Protein AF-A0A8J7YQ10-F1 (afdb_monomer)

Structure (mmCIF, N/CA/C/O backbone):
data_AF-A0A8J7YQ10-F1
#
_entry.id   AF-A0A8J7YQ10-F1
#
loop_
_atom_site.group_PDB
_atom_site.id
_atom_site.type_symbol
_atom_site.label_atom_id
_atom_site.label_alt_id
_atom_site.label_comp_id
_atom_site.label_asym_id
_atom_site.label_entity_id
_atom_site.label_seq_id
_atom_site.pdbx_PDB_ins_code
_atom_site.Cartn_x
_atom_site.Cartn_y
_atom_site.Cartn_z
_atom_site.occupancy
_atom_site.B_iso_or_equiv
_atom_site.auth_seq_id
_atom_site.auth_comp_id
_atom_site.auth_asym_id
_atom_site.auth_atom_id
_atom_site.pdbx_PDB_model_num
ATOM 1 N N . MET A 1 1 ? -16.191 10.924 17.935 1.00 46.72 1 MET A N 1
ATOM 2 C CA . MET A 1 1 ? -15.720 9.537 18.140 1.00 46.72 1 MET A CA 1
ATOM 3 C C . MET A 1 1 ? -14.352 9.430 17.496 1.00 46.72 1 MET A C 1
ATOM 5 O O . MET A 1 1 ? -14.242 9.788 16.331 1.00 46.72 1 MET A O 1
ATOM 9 N N . ALA A 1 2 ? -13.310 9.047 18.235 1.00 55.28 2 ALA A N 1
ATOM 10 C CA . ALA A 1 2 ? -11.997 8.831 17.631 1.00 55.28 2 ALA A CA 1
ATOM 11 C C . ALA A 1 2 ? -12.066 7.540 16.801 1.00 55.28 2 ALA A C 1
ATOM 13 O O . ALA A 1 2 ? -12.240 6.460 17.364 1.00 55.28 2 ALA A O 1
ATOM 14 N N . GLY A 1 3 ? -12.034 7.667 15.472 1.00 77.56 3 GLY A N 1
ATOM 15 C CA . GLY A 1 3 ? -11.942 6.519 14.572 1.00 77.56 3 GLY A CA 1
ATOM 16 C C . GLY A 1 3 ? -10.656 5.733 14.830 1.00 77.56 3 GLY A C 1
ATOM 17 O O . GLY A 1 3 ? -9.693 6.269 15.379 1.00 77.56 3 GLY A O 1
ATOM 18 N N . LYS A 1 4 ? -10.643 4.450 14.468 1.00 90.88 4 LYS A N 1
ATOM 19 C CA . LYS A 1 4 ? -9.412 3.659 14.479 1.00 90.88 4 LYS A CA 1
ATOM 20 C C . LYS A 1 4 ? -8.728 3.794 13.121 1.00 90.88 4 LYS A C 1
ATOM 22 O O . LYS A 1 4 ? -9.400 3.807 12.091 1.00 90.88 4 LYS A O 1
ATOM 27 N N . PHE A 1 5 ? -7.406 3.913 13.130 1.00 92.62 5 PHE A N 1
ATOM 28 C CA . PHE A 1 5 ? -6.620 4.206 11.935 1.00 92.62 5 PHE A CA 1
ATOM 29 C C . PHE A 1 5 ? -5.549 3.147 11.712 1.00 92.62 5 PHE A C 1
ATOM 31 O O . PHE A 1 5 ? -4.969 2.640 12.673 1.00 92.62 5 PHE A O 1
ATOM 38 N N . VAL A 1 6 ? -5.261 2.865 10.445 1.00 90.81 6 VAL A N 1
ATOM 39 C CA . VAL A 1 6 ? -4.072 2.120 10.023 1.00 90.81 6 VAL A CA 1
ATOM 40 C C . VAL A 1 6 ? -3.200 3.075 9.224 1.00 90.81 6 VAL A C 1
ATOM 42 O O . VAL A 1 6 ? -3.640 3.612 8.212 1.00 90.81 6 VAL A O 1
ATOM 45 N N . ILE A 1 7 ? -1.969 3.299 9.679 1.00 90.50 7 ILE A N 1
ATOM 46 C CA . ILE A 1 7 ? -0.980 4.073 8.928 1.00 90.50 7 ILE A CA 1
ATOM 47 C C . ILE A 1 7 ? -0.156 3.087 8.109 1.00 90.50 7 ILE A C 1
ATOM 49 O O . ILE A 1 7 ? 0.460 2.180 8.668 1.00 90.50 7 ILE A O 1
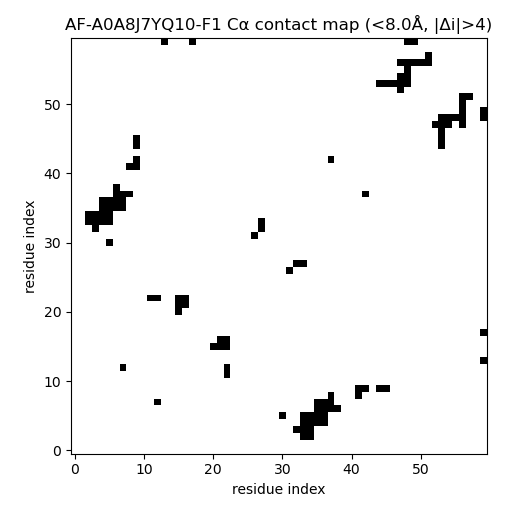ATOM 53 N N . VAL A 1 8 ? -0.163 3.254 6.790 1.00 90.25 8 VAL A N 1
ATOM 54 C CA . VAL A 1 8 ? 0.553 2.368 5.868 1.00 90.25 8 VAL A CA 1
ATOM 55 C C . VAL A 1 8 ? 1.915 2.967 5.553 1.00 90.25 8 VAL A C 1
ATOM 57 O O . VAL A 1 8 ? 1.969 4.120 5.140 1.00 90.25 8 VAL A O 1
ATOM 60 N N . ASP A 1 9 ? 2.984 2.187 5.734 1.00 89.62 9 ASP A N 1
ATOM 61 C CA . ASP A 1 9 ? 4.360 2.568 5.393 1.00 89.62 9 ASP A CA 1
ATOM 62 C C . ASP A 1 9 ? 4.706 2.290 3.916 1.00 89.62 9 ASP A C 1
ATOM 64 O O . ASP A 1 9 ? 4.149 1.378 3.294 1.00 89.62 9 ASP A O 1
ATOM 68 N N . THR A 1 10 ? 5.674 3.030 3.364 1.00 86.19 10 THR A N 1
ATOM 69 C CA . THR A 1 10 ? 6.193 2.828 2.002 1.00 86.19 10 THR A CA 1
ATOM 70 C C . THR A 1 10 ? 6.680 1.389 1.800 1.00 86.19 10 THR A C 1
ATOM 72 O O . THR A 1 10 ? 6.381 0.769 0.777 1.00 86.19 10 THR A O 1
ATOM 75 N N . SER A 1 11 ? 7.407 0.827 2.775 1.00 87.94 11 SER A N 1
ATOM 76 C CA . SER A 1 11 ? 7.988 -0.516 2.657 1.00 87.94 11 SER A CA 1
ATOM 77 C C . SER A 1 11 ? 6.926 -1.618 2.573 1.00 87.94 11 SER A C 1
ATOM 79 O O . SER A 1 11 ? 7.075 -2.545 1.777 1.00 87.94 11 SER A O 1
ATOM 81 N N . SER A 1 12 ? 5.817 -1.481 3.307 1.00 88.69 12 SER A N 1
ATOM 82 C CA . SER A 1 12 ? 4.679 -2.407 3.261 1.00 88.69 12 SER A CA 1
ATOM 83 C C . SER A 1 12 ? 4.025 -2.442 1.879 1.00 88.69 12 SER A 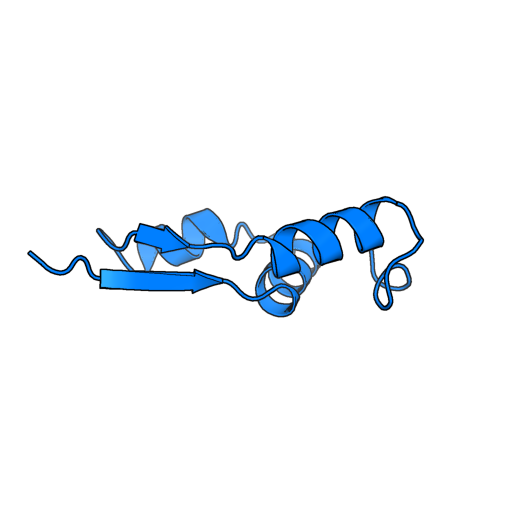C 1
ATOM 85 O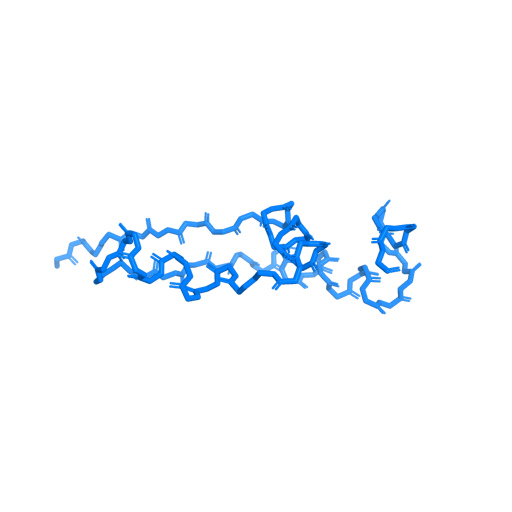 O . SER A 1 12 ? 3.709 -3.518 1.370 1.00 88.69 12 SER A O 1
ATOM 87 N N . ILE A 1 13 ? 3.873 -1.274 1.244 1.00 87.75 13 ILE A N 1
ATOM 88 C CA . ILE A 1 13 ? 3.309 -1.153 -0.109 1.00 87.75 13 ILE A CA 1
ATOM 89 C C . ILE A 1 13 ? 4.238 -1.816 -1.130 1.00 87.75 13 ILE A C 1
ATOM 91 O O . ILE A 1 13 ? 3.792 -2.651 -1.915 1.00 87.75 13 ILE A O 1
ATOM 95 N N . ILE A 1 14 ? 5.539 -1.503 -1.088 1.00 87.00 14 I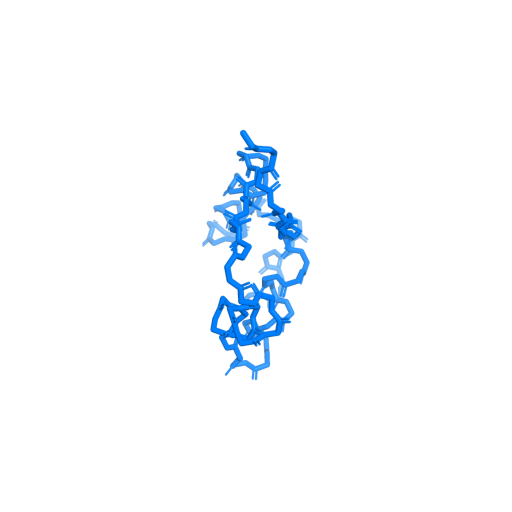LE A N 1
ATOM 96 C CA . ILE A 1 14 ? 6.536 -2.106 -1.988 1.00 87.00 14 ILE A CA 1
ATOM 97 C C . ILE A 1 14 ? 6.573 -3.627 -1.813 1.00 87.00 14 ILE A C 1
ATOM 99 O O . ILE A 1 14 ? 6.608 -4.369 -2.796 1.00 87.00 14 ILE A O 1
ATOM 103 N N . PHE A 1 15 ? 6.547 -4.106 -0.568 1.00 88.81 15 PHE A N 1
ATOM 104 C CA . PHE A 1 15 ? 6.575 -5.532 -0.280 1.00 88.81 15 PHE A CA 1
ATOM 105 C C . PHE A 1 15 ? 5.362 -6.250 -0.880 1.00 88.81 15 PHE A C 1
ATOM 107 O O . PHE A 1 15 ? 5.542 -7.248 -1.580 1.00 88.81 15 PHE A O 1
ATOM 114 N N . GLY A 1 16 ? 4.149 -5.728 -0.682 1.00 88.00 16 GLY A N 1
ATOM 115 C CA . GLY A 1 16 ? 2.944 -6.314 -1.269 1.00 88.00 16 GLY A CA 1
ATOM 116 C C . GLY A 1 16 ? 2.973 -6.328 -2.796 1.00 88.00 16 GLY A C 1
ATOM 117 O O . GLY A 1 16 ? 2.715 -7.369 -3.403 1.00 88.00 16 GLY A O 1
ATOM 118 N N . LEU A 1 17 ? 3.419 -5.231 -3.418 1.00 84.31 17 LEU A N 1
ATOM 119 C CA . LEU A 1 17 ? 3.615 -5.164 -4.870 1.00 84.31 17 LEU A CA 1
ATOM 120 C C . LEU A 1 17 ? 4.592 -6.242 -5.366 1.00 84.31 17 LEU A C 1
ATOM 122 O O . LEU A 1 17 ? 4.276 -6.963 -6.313 1.00 84.31 17 LEU A O 1
ATOM 126 N N . SER A 1 18 ? 5.728 -6.438 -4.683 1.00 85.00 18 SER A N 1
ATOM 127 C CA . SER A 1 18 ? 6.719 -7.470 -5.039 1.00 85.00 18 SER A CA 1
ATOM 128 C C . SER A 1 18 ? 6.163 -8.901 -4.972 1.00 85.00 18 SER A C 1
ATOM 130 O O . SER A 1 18 ? 6.642 -9.800 -5.665 1.00 85.00 18 SER A O 1
ATOM 132 N N . LYS A 1 19 ? 5.133 -9.122 -4.145 1.00 89.94 19 LYS A N 1
ATOM 133 C CA . LYS A 1 19 ? 4.438 -10.405 -3.985 1.00 89.94 19 LYS A CA 1
ATOM 134 C C . LYS A 1 19 ? 3.180 -10.524 -4.843 1.00 89.94 19 LYS A C 1
ATOM 136 O O . LYS A 1 19 ? 2.505 -11.544 -4.750 1.00 89.94 19 LYS A O 1
ATOM 141 N N . LYS A 1 20 ? 2.881 -9.525 -5.687 1.00 87.56 20 LYS A N 1
ATOM 142 C CA . LYS A 1 20 ? 1.624 -9.423 -6.450 1.00 87.56 20 LYS A CA 1
ATOM 143 C C . LYS A 1 20 ? 0.396 -9.540 -5.539 1.00 87.56 20 LYS A C 1
ATOM 145 O O . LYS A 1 20 ? -0.580 -10.202 -5.881 1.00 87.56 20 LYS A O 1
ATOM 150 N N . HIS A 1 21 ? 0.483 -8.930 -4.361 1.00 89.12 21 HIS A N 1
ATOM 151 C CA . HIS A 1 21 ? -0.541 -8.973 -3.330 1.00 89.12 21 HIS A CA 1
ATOM 152 C C . HIS A 1 21 ? -1.141 -7.581 -3.121 1.00 89.12 21 HIS A C 1
ATOM 154 O O . HIS A 1 21 ? -0.403 -6.602 -2.983 1.00 89.12 21 HIS A O 1
ATOM 160 N N . ASP A 1 22 ? -2.471 -7.496 -3.089 1.00 89.25 22 ASP A N 1
ATOM 161 C CA . ASP A 1 22 ? -3.175 -6.244 -2.821 1.00 89.25 22 ASP A CA 1
ATOM 162 C C . ASP A 1 22 ? -3.159 -5.940 -1.320 1.00 89.25 22 ASP A C 1
ATOM 164 O O . ASP A 1 22 ? -3.900 -6.520 -0.524 1.00 89.25 22 ASP A O 1
ATOM 168 N N . VAL A 1 23 ? -2.281 -5.014 -0.936 1.00 89.88 23 VAL A N 1
ATOM 169 C CA . VAL A 1 23 ? -2.114 -4.582 0.454 1.00 89.88 23 VAL A CA 1
ATOM 170 C C . VAL A 1 23 ? -3.382 -3.925 0.989 1.00 89.88 23 VAL A C 1
ATOM 172 O O . VAL A 1 23 ? -3.700 -4.099 2.160 1.00 89.88 23 VAL A O 1
ATOM 175 N N . PHE A 1 24 ? -4.117 -3.177 0.165 1.00 89.06 24 PHE A N 1
ATOM 176 C CA . PHE A 1 24 ? -5.289 -2.443 0.632 1.00 89.06 24 PHE A CA 1
ATOM 177 C C . PHE A 1 24 ? -6.444 -3.393 0.926 1.00 89.06 24 PHE A C 1
ATOM 179 O O . PHE A 1 24 ? -7.029 -3.299 2.003 1.00 89.06 24 PHE A O 1
ATOM 186 N N . SER A 1 25 ? -6.697 -4.358 0.036 1.00 90.81 25 SER A N 1
ATOM 187 C CA . SER A 1 25 ? -7.694 -5.405 0.292 1.00 90.81 25 SER A CA 1
ATOM 188 C C . SER A 1 25 ? -7.349 -6.233 1.530 1.00 90.81 25 SER A C 1
ATOM 190 O O . SER A 1 25 ? -8.215 -6.479 2.366 1.00 90.81 25 SER A O 1
ATOM 192 N N . ALA A 1 26 ? -6.077 -6.609 1.699 1.00 91.19 26 ALA A N 1
ATOM 193 C CA . ALA A 1 26 ? -5.641 -7.372 2.867 1.00 91.19 26 ALA A CA 1
ATOM 194 C C . ALA A 1 26 ? -5.831 -6.598 4.182 1.00 91.19 26 ALA A C 1
ATOM 196 O O . ALA A 1 26 ? -6.245 -7.171 5.192 1.00 91.19 26 ALA A O 1
ATOM 197 N N . LEU A 1 27 ? -5.548 -5.292 4.175 1.00 91.31 27 LEU A N 1
ATOM 198 C CA . LEU A 1 27 ? -5.750 -4.425 5.334 1.00 91.31 27 LEU A CA 1
ATOM 199 C C . LEU A 1 27 ? -7.232 -4.224 5.656 1.00 91.31 27 LEU A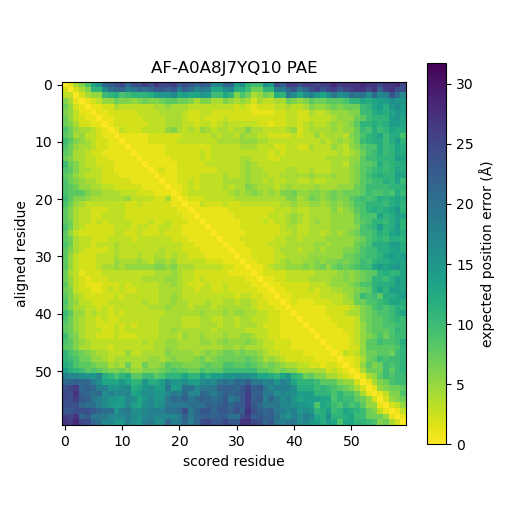 C 1
ATOM 201 O O . LEU A 1 27 ? -7.581 -4.198 6.831 1.00 91.31 27 LEU A O 1
ATOM 205 N N . GLU A 1 28 ? -8.096 -4.104 4.650 1.00 90.75 28 GLU A N 1
ATOM 206 C CA . GLU A 1 28 ? -9.543 -3.979 4.852 1.00 90.75 28 GLU A CA 1
ATOM 207 C C . GLU A 1 28 ? -10.148 -5.255 5.462 1.00 90.75 28 GLU A C 1
ATOM 209 O O . GLU A 1 28 ? -10.973 -5.169 6.372 1.00 90.75 28 GLU A O 1
ATOM 214 N N . GLU A 1 29 ? -9.674 -6.431 5.038 1.00 93.19 29 GLU A N 1
ATOM 215 C CA . GLU A 1 29 ? -10.078 -7.724 5.602 1.00 93.19 29 GLU A CA 1
ATOM 216 C C . GLU A 1 29 ? -9.624 -7.892 7.063 1.00 93.19 29 GLU A C 1
ATOM 218 O O . GLU A 1 29 ? -10.393 -8.344 7.912 1.00 93.19 29 GLU A O 1
ATOM 223 N N . HIS A 1 30 ? -8.384 -7.502 7.380 1.00 93.06 30 HIS A N 1
ATOM 224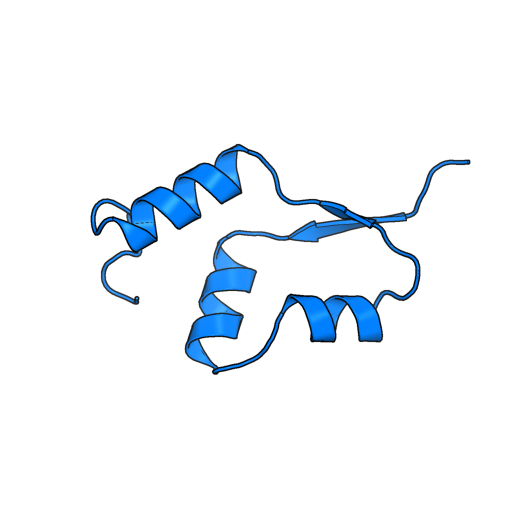 C CA . HIS A 1 30 ? -7.809 -7.680 8.720 1.00 93.06 30 HIS A CA 1
ATOM 225 C C . HIS A 1 30 ? -8.210 -6.578 9.712 1.00 93.06 30 HIS A C 1
ATOM 227 O O . HIS A 1 30 ? -8.256 -6.821 10.921 1.00 93.06 30 HIS A O 1
ATOM 233 N N . PHE A 1 31 ? -8.500 -5.369 9.226 1.00 91.06 31 PHE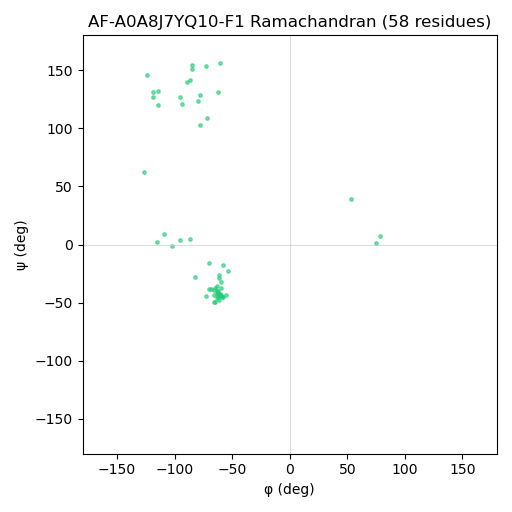 A N 1
ATOM 234 C CA . PHE A 1 31 ? -8.856 -4.200 10.035 1.00 91.06 31 PHE A CA 1
ATOM 235 C C . PHE A 1 31 ? -10.179 -3.573 9.564 1.00 91.06 31 PHE A C 1
ATOM 237 O O . PHE A 1 31 ? -10.216 -2.403 9.166 1.00 91.06 31 PHE A O 1
ATOM 244 N N . PRO A 1 32 ? -11.297 -4.318 9.641 1.00 91.12 32 PRO A N 1
ATOM 245 C CA . PRO A 1 32 ? -12.582 -3.840 9.153 1.00 91.12 32 PRO A CA 1
ATOM 246 C C . PRO A 1 32 ? -13.039 -2.593 9.921 1.00 91.12 32 PRO A C 1
ATOM 248 O O . PRO A 1 32 ? -13.024 -2.545 11.154 1.00 91.12 32 PRO A O 1
ATOM 251 N N . GLY A 1 33 ? -13.456 -1.565 9.177 1.00 89.00 33 GLY A N 1
ATOM 252 C CA . GLY A 1 33 ? -13.931 -0.292 9.730 1.00 89.00 33 GLY A CA 1
ATOM 253 C C . GLY A 1 33 ? -12.829 0.665 10.200 1.00 89.00 33 GLY A C 1
ATOM 254 O O . GLY A 1 33 ? -13.142 1.695 10.802 1.00 89.00 33 GLY A O 1
ATOM 255 N N . TYR A 1 34 ? -11.554 0.355 9.944 1.00 93.69 34 TYR A N 1
ATOM 256 C CA . TYR A 1 34 ? -10.451 1.279 10.191 1.00 93.69 34 TYR A CA 1
ATOM 257 C C . TYR A 1 34 ? -10.251 2.182 8.971 1.00 93.69 34 TYR A C 1
ATOM 259 O O . TYR A 1 34 ? -10.324 1.741 7.827 1.00 93.69 34 TYR A O 1
ATOM 267 N N . SER A 1 35 ? -9.946 3.455 9.208 1.00 91.12 35 SER A N 1
ATOM 268 C CA . SER A 1 35 ? -9.533 4.359 8.136 1.00 91.12 35 SER A CA 1
ATOM 269 C C . SER A 1 35 ? -8.063 4.128 7.797 1.00 91.12 35 SER A C 1
ATOM 271 O O . SER A 1 35 ? -7.192 4.252 8.663 1.00 91.12 35 SER A O 1
ATOM 273 N N . LEU A 1 36 ? -7.777 3.828 6.532 1.00 90.88 36 LEU A N 1
ATOM 274 C CA . LEU A 1 36 ? -6.406 3.740 6.036 1.00 90.88 36 LEU A CA 1
ATOM 275 C C . LEU A 1 36 ? -5.856 5.150 5.798 1.00 90.88 36 LEU A C 1
ATOM 277 O O . LEU A 1 36 ? -6.482 5.969 5.126 1.00 90.88 36 LEU A O 1
ATOM 281 N N . LEU A 1 37 ? -4.682 5.431 6.353 1.00 91.94 37 LEU A N 1
ATOM 282 C CA . LEU A 1 37 ? -3.983 6.701 6.216 1.00 91.94 37 LEU A CA 1
ATOM 283 C C . LEU A 1 37 ? -2.632 6.476 5.543 1.00 91.94 37 LEU A C 1
ATOM 285 O O . LEU A 1 37 ? -1.835 5.639 5.967 1.00 91.94 37 LEU A O 1
ATOM 289 N N . ILE A 1 38 ? -2.354 7.285 4.525 1.00 90.00 38 ILE A N 1
ATOM 290 C CA . ILE A 1 38 ? -1.045 7.372 3.881 1.00 90.00 38 ILE A CA 1
ATOM 291 C C . ILE A 1 38 ? -0.551 8.799 4.072 1.00 90.00 38 ILE A C 1
ATOM 293 O O . ILE A 1 38 ? -1.259 9.756 3.754 1.00 90.00 38 ILE A O 1
ATOM 297 N N . SER A 1 39 ? 0.656 8.958 4.609 1.00 91.56 39 SER A N 1
ATOM 298 C CA . SER A 1 39 ? 1.232 10.290 4.774 1.00 91.56 39 SER A CA 1
ATOM 299 C C . SER A 1 39 ? 1.657 10.873 3.422 1.00 91.56 39 SER A C 1
ATOM 301 O O . SER A 1 39 ? 2.020 10.154 2.487 1.00 91.56 39 SER A O 1
ATOM 303 N N . GLN A 1 40 ? 1.684 12.203 3.324 1.00 90.12 40 GLN A N 1
ATOM 304 C CA . GLN A 1 40 ? 2.166 12.874 2.115 1.00 90.12 40 GLN A CA 1
ATOM 305 C C . GLN A 1 40 ? 3.631 12.518 1.799 1.00 90.12 40 GLN A C 1
ATOM 307 O O . GLN A 1 40 ? 4.000 12.428 0.630 1.00 90.12 40 GLN A O 1
ATOM 312 N N . GLY A 1 41 ? 4.456 12.281 2.828 1.00 89.06 41 GLY A N 1
ATOM 313 C CA . GLY A 1 41 ? 5.848 11.852 2.670 1.00 89.06 41 GLY A CA 1
ATOM 314 C C . GLY A 1 41 ? 5.959 10.499 1.968 1.00 89.06 41 GLY A C 1
ATOM 315 O O . GLY A 1 41 ? 6.702 10.375 1.000 1.00 89.06 41 GLY A O 1
ATOM 316 N N . ILE A 1 42 ? 5.132 9.533 2.372 1.00 88.38 42 ILE A N 1
ATOM 317 C CA . ILE A 1 42 ? 5.069 8.201 1.752 1.00 88.38 42 ILE A CA 1
ATOM 318 C C . ILE A 1 42 ? 4.616 8.303 0.298 1.00 88.38 42 ILE A C 1
ATOM 320 O O . ILE A 1 42 ? 5.213 7.703 -0.593 1.00 88.38 42 ILE A O 1
ATOM 324 N N . MET A 1 43 ? 3.612 9.138 0.022 1.00 87.50 43 MET A N 1
ATOM 325 C CA . MET A 1 43 ? 3.167 9.382 -1.350 1.00 87.50 43 MET A CA 1
ATOM 326 C C . MET A 1 43 ? 4.289 9.960 -2.231 1.00 87.50 43 MET A C 1
ATOM 328 O O . MET A 1 43 ? 4.413 9.602 -3.404 1.00 87.50 43 MET A O 1
ATOM 332 N N . ASN A 1 44 ? 5.127 10.839 -1.676 1.00 87.25 44 ASN A N 1
ATOM 333 C CA . ASN A 1 44 ? 6.274 11.404 -2.385 1.00 87.25 44 ASN A CA 1
ATOM 334 C C . ASN A 1 44 ? 7.375 10.358 -2.623 1.00 87.25 44 ASN A C 1
ATOM 336 O O . ASN A 1 44 ? 7.961 10.339 -3.704 1.00 87.25 44 ASN A O 1
ATOM 340 N N . GLU A 1 45 ? 7.627 9.463 -1.665 1.00 85.56 45 GLU A N 1
ATOM 341 C CA . GLU A 1 45 ? 8.577 8.357 -1.836 1.00 85.56 45 GLU A CA 1
ATOM 342 C C . GLU A 1 45 ? 8.134 7.389 -2.935 1.00 85.56 45 GLU A C 1
ATOM 344 O O . GLU A 1 45 ? 8.929 7.067 -3.818 1.00 85.56 45 GLU A O 1
ATOM 349 N N . ILE A 1 46 ? 6.859 6.987 -2.939 1.00 84.06 46 ILE A N 1
ATOM 350 C CA . ILE A 1 46 ? 6.287 6.105 -3.968 1.00 84.06 46 ILE A CA 1
ATOM 351 C C . ILE A 1 46 ? 6.422 6.738 -5.358 1.00 84.06 46 ILE A C 1
ATOM 353 O O . ILE A 1 46 ? 6.866 6.079 -6.298 1.00 84.06 46 ILE A O 1
ATOM 357 N N . LYS A 1 47 ? 6.115 8.035 -5.495 1.00 83.94 47 LYS A N 1
ATOM 358 C CA . LYS A 1 47 ? 6.327 8.782 -6.749 1.00 83.94 47 LYS A CA 1
ATOM 359 C C . LYS A 1 47 ? 7.804 8.841 -7.150 1.00 83.94 47 LYS A C 1
ATOM 361 O O . LYS A 1 47 ? 8.132 8.711 -8.330 1.00 83.94 47 LYS A O 1
ATOM 366 N N . GLY A 1 48 ? 8.702 9.017 -6.183 1.00 83.44 48 GLY A N 1
ATOM 367 C CA . GLY A 1 48 ? 10.145 8.964 -6.407 1.00 83.44 48 GLY A CA 1
ATOM 368 C C . GLY A 1 48 ? 10.586 7.609 -6.965 1.00 83.44 48 GLY A C 1
ATOM 369 O O . GLY A 1 48 ? 11.338 7.555 -7.934 1.00 83.44 48 GLY A O 1
ATOM 370 N N . ILE A 1 49 ? 10.069 6.512 -6.412 1.00 80.06 49 ILE A N 1
ATOM 371 C CA . ILE A 1 49 ? 10.357 5.150 -6.882 1.00 80.06 49 ILE A CA 1
ATOM 372 C C . ILE A 1 49 ? 9.824 4.938 -8.302 1.00 80.06 49 ILE A C 1
ATOM 374 O O . ILE A 1 49 ? 10.586 4.524 -9.170 1.00 80.06 49 ILE A O 1
ATOM 378 N N . ALA A 1 50 ? 8.563 5.294 -8.561 1.00 77.81 50 ALA A N 1
ATOM 379 C CA . ALA A 1 50 ? 7.939 5.143 -9.878 1.00 77.81 50 ALA A CA 1
ATOM 380 C C . ALA A 1 50 ? 8.640 5.955 -10.984 1.00 77.81 50 ALA A C 1
ATOM 382 O O . ALA A 1 50 ? 8.622 5.563 -12.146 1.00 77.81 50 ALA A O 1
ATOM 383 N N . SER A 1 51 ? 9.275 7.077 -10.631 1.00 81.50 51 SER A N 1
ATOM 384 C CA . SER A 1 51 ? 10.044 7.914 -11.564 1.00 81.50 51 SER A CA 1
ATOM 385 C C . SER A 1 51 ? 11.508 7.486 -11.734 1.00 81.50 51 SER A C 1
ATOM 387 O O . SER A 1 51 ? 12.265 8.180 -12.407 1.00 81.50 51 SER A O 1
ATOM 389 N N . GLY A 1 52 ? 11.933 6.375 -11.121 1.00 68.75 52 GLY A N 1
ATOM 390 C CA . GLY A 1 52 ? 13.315 5.888 -11.200 1.00 68.75 52 GLY A CA 1
ATOM 391 C C . GLY A 1 52 ? 14.324 6.674 -10.351 1.00 68.75 52 GLY A C 1
ATOM 392 O O . GLY A 1 52 ? 15.506 6.344 -10.344 1.00 68.75 52 GLY A O 1
ATOM 393 N N . ASN A 1 53 ? 13.870 7.689 -9.608 1.00 64.44 53 ASN A N 1
ATOM 394 C CA . ASN A 1 53 ? 14.709 8.602 -8.820 1.00 64.44 53 ASN A CA 1
ATOM 395 C C . ASN A 1 53 ? 14.705 8.289 -7.310 1.00 64.44 53 ASN A C 1
ATOM 397 O O . ASN A 1 53 ? 15.350 8.976 -6.519 1.00 64.44 53 ASN A O 1
ATOM 401 N N . GLY A 1 54 ? 13.950 7.277 -6.883 1.00 57.72 54 GLY A N 1
ATOM 402 C CA . GLY A 1 54 ? 13.817 6.876 -5.485 1.00 57.72 54 GLY A CA 1
ATOM 403 C C . GLY A 1 54 ? 14.926 5.926 -5.034 1.00 57.72 54 GLY A C 1
ATOM 404 O O . GLY A 1 54 ? 15.414 5.101 -5.803 1.00 57.72 54 GLY A O 1
ATOM 405 N N . ARG A 1 55 ? 15.263 5.961 -3.738 1.00 58.06 55 ARG A N 1
ATOM 406 C CA . ARG A 1 55 ? 16.264 5.074 -3.103 1.00 58.06 55 ARG A CA 1
ATOM 407 C C . ARG A 1 55 ? 15.997 3.571 -3.338 1.00 58.06 55 ARG A C 1
ATOM 409 O O . ARG A 1 55 ? 16.930 2.776 -3.277 1.00 58.06 55 ARG A O 1
ATOM 416 N N . TYR A 1 56 ? 14.747 3.204 -3.644 1.00 52.19 56 TYR A N 1
ATOM 417 C CA . TYR A 1 56 ? 14.282 1.841 -3.936 1.00 52.19 56 TYR A CA 1
ATOM 418 C C . TYR A 1 56 ? 13.918 1.587 -5.411 1.00 52.19 56 TYR A C 1
ATOM 420 O O . TYR A 1 56 ? 13.416 0.513 -5.723 1.00 52.19 56 TYR A O 1
ATOM 428 N N . ALA A 1 57 ? 14.216 2.509 -6.335 1.00 51.16 57 ALA A N 1
ATOM 429 C CA . ALA A 1 57 ? 13.977 2.328 -7.776 1.00 51.16 57 ALA A CA 1
ATOM 430 C C . ALA A 1 57 ? 14.682 1.093 -8.373 1.00 51.16 57 ALA A C 1
ATOM 432 O O . ALA A 1 57 ? 14.302 0.613 -9.430 1.00 51.16 57 ALA A O 1
ATOM 433 N N . LYS A 1 58 ? 15.688 0.542 -7.680 1.00 44.38 58 LYS A N 1
ATOM 434 C CA . LYS A 1 58 ? 16.362 -0.713 -8.053 1.00 44.38 58 LYS A CA 1
ATOM 435 C C . LYS A 1 58 ? 15.511 -1.979 -7.882 1.00 44.38 58 LYS A C 1
ATOM 437 O O . LYS A 1 58 ? 15.925 -3.023 -8.374 1.00 44.38 58 LYS A O 1
ATOM 442 N N . TYR A 1 59 ? 14.408 -1.908 -7.137 1.00 46.19 59 TYR A N 1
ATOM 443 C CA . TYR A 1 59 ? 13.580 -3.063 -6.769 1.00 46.19 59 TYR A CA 1
ATOM 444 C C . TYR A 1 59 ? 12.161 -3.010 -7.359 1.00 46.19 59 TYR A C 1
ATOM 446 O O . TYR A 1 59 ? 11.361 -3.892 -7.046 1.00 46.19 59 TYR A O 1
ATOM 454 N N . ALA A 1 60 ? 11.851 -1.978 -8.153 1.00 46.47 60 ALA A N 1
ATOM 455 C CA . ALA A 1 60 ? 10.585 -1.816 -8.866 1.00 46.47 60 ALA A CA 1
ATOM 456 C C . ALA A 1 60 ? 10.681 -2.367 -10.294 1.00 46.47 60 ALA A C 1
ATOM 458 O O . ALA A 1 60 ? 11.772 -2.241 -10.896 1.00 46.47 60 ALA A O 1
#

Sequence (6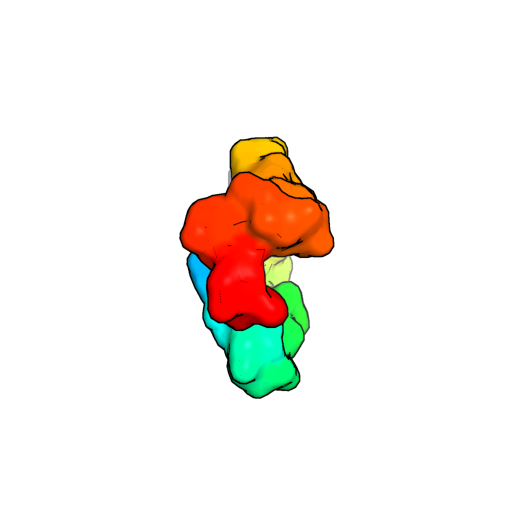0 aa):
MAGKFVIVDTSSIIFGLSKKHDVFSALEEHFPGYSLLISQGIMN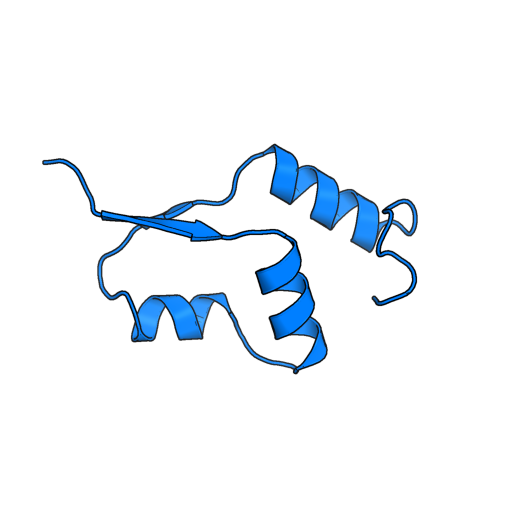EIKGIASGNGRYAKYA

Secondary structure (DSSP, 8-state):
----EEEPPHHHHHHHHHTT--HHHHHHHHSTTPEEE--HHHHHHHHHHHTT-STTGGG-

Organism: NCBI:txid2823368

Radius of gyration: 12.88 Å; Cα contacts (8 Å, |Δi|>4): 58; chains: 1; bounding box: 32×23×30 Å

Mean predicted aligned error: 6.62 Å

InterPro domains:
  IPR029060 PIN-like domain superfamily [SSF88723] (5-55)

Foldseek 3Di:
DDAAADEDALVQVLVCVLVVHDSVVVCCVVPPRHHYDYDPVSVVQVVCLVVCNHPCVVSD

Solvent-accessible surface area (backbone atoms only — not comparable to full-atom values): 3684 Å² total; per-residue (Å²): 132,89,77,53,73,43,78,61,54,58,67,57,52,54,52,23,56,77,67,78,41,65,55,66,62,53,45,47,72,76,41,69,88,45,49,78,44,71,53,73,67,42,55,50,48,53,51,28,28,79,69,64,74,24,100,58,27,89,78,107

pLDDT: mean 82.02, std 14.17, range [44.38, 93.69]